Protein AF-A0A3D1ER27-F1 (afdb_monomer_lite)

Structure (mmCIF, N/CA/C/O backbone):
data_AF-A0A3D1ER27-F1
#
_entry.id   AF-A0A3D1ER27-F1
#
loop_
_atom_site.group_PDB
_atom_site.id
_atom_site.type_symbol
_atom_site.label_atom_id
_atom_site.label_alt_id
_atom_site.label_comp_id
_atom_site.label_asym_id
_atom_site.label_entity_id
_atom_site.label_seq_id
_atom_site.pdbx_PDB_ins_code
_atom_site.Cartn_x
_atom_site.Cartn_y
_atom_site.Cartn_z
_atom_site.occupancy
_atom_site.B_iso_or_equiv
_atom_site.auth_seq_id
_atom_site.auth_comp_id
_atom_site.auth_asym_id
_atom_site.auth_atom_id
_atom_site.pdbx_PDB_model_num
ATOM 1 N N . ARG A 1 1 ? 4.716 -2.655 7.711 1.00 65.38 1 ARG A N 1
ATOM 2 C CA . ARG A 1 1 ? 3.387 -2.195 7.225 1.00 65.38 1 ARG A CA 1
ATOM 3 C C . ARG A 1 1 ? 3.315 -2.506 5.734 1.00 65.38 1 ARG A C 1
ATOM 5 O O . ARG A 1 1 ? 4.302 -2.241 5.061 1.00 65.38 1 ARG A O 1
ATOM 12 N N . ILE A 1 2 ? 2.215 -3.082 5.246 1.00 78.81 2 ILE A N 1
ATOM 13 C CA . ILE A 1 2 ? 2.108 -3.617 3.871 1.00 78.81 2 ILE A CA 1
ATOM 14 C C . ILE A 1 2 ? 1.958 -2.493 2.825 1.00 78.81 2 ILE A C 1
ATOM 16 O O . ILE A 1 2 ? 2.596 -2.544 1.782 1.00 78.81 2 ILE A O 1
ATOM 20 N N . GLN A 1 3 ? 1.240 -1.411 3.149 1.00 84.62 3 GLN A N 1
ATOM 21 C CA . GLN A 1 3 ? 1.059 -0.237 2.274 1.00 84.62 3 GLN A CA 1
ATOM 22 C C . GLN A 1 3 ? 2.370 0.352 1.694 1.00 84.62 3 GLN A C 1
ATOM 24 O O . GLN A 1 3 ? 2.453 0.527 0.479 1.00 84.62 3 GLN A O 1
ATOM 29 N N . PRO A 1 4 ? 3.415 0.656 2.497 1.00 88.81 4 PRO A N 1
ATOM 30 C CA . PRO A 1 4 ? 4.694 1.124 1.958 1.00 88.81 4 PRO A CA 1
ATOM 31 C C . PRO A 1 4 ? 5.360 0.152 0.981 1.00 88.81 4 PRO A C 1
ATOM 33 O O . PRO A 1 4 ? 6.023 0.601 0.052 1.00 88.81 4 PRO A O 1
ATOM 36 N N . LEU A 1 5 ? 5.205 -1.159 1.190 1.00 88.62 5 LEU A N 1
ATOM 37 C CA . LEU A 1 5 ? 5.773 -2.175 0.303 1.00 88.62 5 LEU A CA 1
ATOM 38 C C . LEU A 1 5 ? 5.018 -2.211 -1.028 1.00 88.62 5 LEU A C 1
ATOM 40 O O . LEU A 1 5 ? 5.660 -2.179 -2.072 1.00 88.62 5 LEU A O 1
ATOM 44 N N . MET A 1 6 ? 3.683 -2.153 -0.994 1.00 89.31 6 MET A N 1
ATOM 45 C CA . MET A 1 6 ? 2.859 -2.052 -2.205 1.00 89.31 6 MET A CA 1
ATOM 46 C C . MET A 1 6 ? 3.231 -0.840 -3.056 1.00 89.31 6 MET A C 1
ATOM 48 O O . MET A 1 6 ? 3.491 -0.981 -4.245 1.00 89.31 6 MET A O 1
ATOM 52 N N . ARG A 1 7 ? 3.373 0.340 -2.440 1.00 90.31 7 ARG A N 1
ATOM 53 C CA . ARG A 1 7 ? 3.785 1.556 -3.162 1.00 90.31 7 ARG A CA 1
ATOM 54 C C . ARG A 1 7 ? 5.159 1.424 -3.816 1.00 90.31 7 ARG A C 1
ATOM 56 O O . ARG A 1 7 ? 5.363 1.943 -4.908 1.00 90.31 7 ARG A O 1
ATOM 63 N N . LYS A 1 8 ? 6.108 0.757 -3.149 1.00 90.56 8 LYS A N 1
ATOM 64 C CA . LYS A 1 8 ? 7.442 0.502 -3.714 1.00 90.56 8 LYS A CA 1
ATOM 65 C C . LYS A 1 8 ? 7.362 -0.423 -4.925 1.00 90.56 8 LYS A C 1
ATOM 67 O O . LYS A 1 8 ? 7.964 -0.115 -5.945 1.00 90.56 8 LYS A O 1
ATOM 72 N N . LEU A 1 9 ? 6.598 -1.509 -4.827 1.00 89.00 9 LEU A N 1
ATOM 73 C CA . LEU A 1 9 ? 6.400 -2.451 -5.928 1.00 89.00 9 LEU A CA 1
ATOM 74 C C . LEU A 1 9 ? 5.747 -1.782 -7.146 1.00 89.00 9 LEU A C 1
ATOM 76 O O . LEU A 1 9 ? 6.219 -1.949 -8.266 1.00 89.00 9 LEU A O 1
ATOM 80 N N . GLU A 1 10 ? 4.729 -0.950 -6.929 1.00 90.00 10 GLU A N 1
ATOM 81 C CA . GLU A 1 10 ? 4.091 -0.180 -8.003 1.00 90.00 10 GLU A CA 1
ATOM 82 C C . GLU A 1 10 ? 5.025 0.860 -8.629 1.00 90.00 10 GLU A C 1
ATOM 84 O O . GLU A 1 10 ? 4.953 1.117 -9.827 1.00 90.00 10 GLU A O 1
ATOM 89 N N . ALA A 1 11 ? 5.906 1.477 -7.837 1.00 92.38 11 ALA A N 1
ATOM 90 C CA . ALA A 1 11 ? 6.899 2.409 -8.363 1.00 92.38 11 ALA A CA 1
ATOM 91 C C . ALA A 1 11 ? 7.925 1.697 -9.259 1.00 92.38 11 ALA A C 1
ATOM 93 O O . ALA A 1 11 ? 8.292 2.228 -10.306 1.00 92.38 11 ALA A O 1
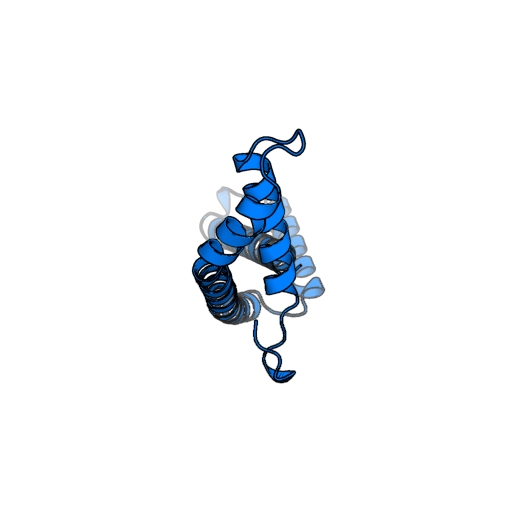ATOM 94 N N . ILE A 1 12 ? 8.351 0.494 -8.866 1.00 91.06 12 ILE A N 1
ATOM 95 C CA . ILE A 1 12 ? 9.261 -0.345 -9.653 1.00 91.06 12 ILE A CA 1
ATOM 96 C C . ILE A 1 12 ? 8.596 -0.772 -10.965 1.00 91.06 12 ILE A C 1
ATOM 98 O O . ILE A 1 12 ? 9.190 -0.595 -12.025 1.00 91.06 12 ILE A O 1
ATOM 102 N N . GLU A 1 13 ? 7.353 -1.256 -10.917 1.00 91.12 13 GLU A N 1
ATOM 103 C CA . GLU A 1 13 ? 6.598 -1.641 -12.118 1.00 91.12 13 GLU A CA 1
ATOM 104 C C . GLU A 1 13 ? 6.438 -0.464 -13.084 1.00 91.12 13 GLU A C 1
ATOM 106 O O . GLU A 1 13 ? 6.753 -0.593 -14.266 1.00 91.12 13 GLU A O 1
ATOM 111 N N . LYS A 1 14 ? 6.072 0.720 -12.576 1.00 93.31 14 LYS A N 1
ATOM 112 C CA . LYS A 1 14 ? 5.972 1.936 -13.395 1.00 93.31 14 LYS A CA 1
ATOM 113 C C . LYS A 1 14 ? 7.295 2.321 -14.040 1.00 93.31 14 LYS A C 1
ATOM 115 O O . LYS A 1 14 ? 7.288 2.783 -15.181 1.00 93.31 14 LYS A O 1
ATOM 120 N N . LYS A 1 15 ? 8.408 2.163 -13.317 1.00 93.81 15 LYS A N 1
ATOM 121 C CA . LYS A 1 15 ? 9.750 2.449 -13.830 1.00 93.81 15 LYS A CA 1
ATOM 122 C C . LYS A 1 15 ? 10.104 1.495 -14.970 1.00 93.81 15 LYS A C 1
ATOM 124 O O . LYS A 1 15 ? 10.440 1.962 -16.053 1.00 93.81 15 LYS A O 1
ATOM 129 N N . ILE A 1 16 ? 9.932 0.190 -14.759 1.00 92.62 16 ILE A N 1
ATOM 130 C CA . ILE A 1 16 ? 10.163 -0.849 -15.774 1.00 92.62 16 ILE A CA 1
ATOM 131 C C . ILE A 1 16 ? 9.299 -0.594 -17.012 1.00 92.62 16 ILE A C 1
ATOM 133 O O . ILE A 1 16 ? 9.820 -0.496 -18.119 1.00 92.62 16 ILE A O 1
ATOM 137 N N . ALA A 1 17 ? 7.995 -0.379 -16.826 1.00 92.75 17 ALA A N 1
ATOM 138 C CA . ALA A 1 17 ? 7.071 -0.103 -17.921 1.00 92.75 17 ALA A CA 1
ATOM 139 C C . ALA A 1 17 ? 7.390 1.213 -18.653 1.00 92.75 17 ALA A C 1
ATOM 141 O O . ALA A 1 17 ? 7.021 1.376 -19.816 1.00 92.75 17 ALA A O 1
ATOM 142 N N . GLY A 1 18 ? 8.009 2.182 -17.971 1.00 94.50 18 GLY A N 1
ATOM 143 C CA . GLY A 1 18 ? 8.511 3.418 -18.567 1.00 94.50 18 GLY A CA 1
ATOM 144 C C . GLY A 1 18 ? 9.696 3.152 -19.492 1.00 94.50 18 GLY A C 1
ATOM 145 O O . GLY A 1 18 ? 9.651 3.551 -20.653 1.00 94.50 18 GLY A O 1
ATOM 146 N N . ILE A 1 19 ? 10.691 2.409 -19.003 1.00 93.31 19 ILE A N 1
ATOM 147 C CA . ILE A 1 19 ? 11.883 2.036 -19.774 1.00 93.31 19 ILE A CA 1
ATOM 148 C C . ILE A 1 19 ? 11.497 1.189 -20.995 1.00 93.31 19 ILE A C 1
ATOM 150 O O . ILE A 1 19 ? 11.883 1.525 -22.111 1.00 93.31 19 ILE A O 1
ATOM 154 N N . GLU A 1 20 ? 10.655 0.162 -20.828 1.00 93.62 20 GLU A N 1
ATOM 155 C CA . GLU A 1 20 ? 10.159 -0.663 -21.945 1.00 93.62 20 GLU A CA 1
ATOM 156 C C . GLU A 1 20 ? 9.455 0.182 -23.019 1.00 93.62 20 GLU A C 1
ATOM 158 O O . GLU A 1 20 ? 9.636 -0.041 -24.216 1.00 93.62 20 GLU A O 1
ATOM 163 N N . ARG A 1 21 ? 8.668 1.187 -22.610 1.00 93.75 21 ARG A N 1
ATOM 164 C CA . ARG A 1 21 ? 7.992 2.102 -23.542 1.00 93.75 21 ARG A CA 1
ATOM 165 C C . ARG A 1 21 ? 8.964 3.000 -24.297 1.00 93.75 21 ARG A C 1
ATOM 167 O O . ARG A 1 21 ? 8.696 3.310 -25.455 1.00 93.75 21 ARG A O 1
ATOM 174 N N . GLU A 1 22 ? 10.037 3.454 -23.660 1.00 91.25 22 GLU A N 1
ATOM 175 C CA . GLU A 1 22 ? 11.064 4.266 -24.317 1.00 91.25 22 GLU A CA 1
ATOM 176 C C . GLU A 1 22 ? 11.886 3.436 -25.303 1.00 91.25 22 GLU A C 1
ATOM 178 O O . GLU A 1 22 ? 12.051 3.866 -26.443 1.00 91.25 22 GLU A O 1
ATOM 183 N N . LEU A 1 23 ? 12.282 2.218 -24.923 1.00 92.12 23 LEU A N 1
ATOM 184 C CA . LEU A 1 23 ? 12.965 1.275 -25.814 1.00 92.12 23 LEU A CA 1
ATOM 185 C C . LEU A 1 23 ? 12.095 0.910 -27.029 1.00 92.12 23 LEU A C 1
ATOM 187 O O . LEU A 1 23 ? 12.539 0.989 -28.169 1.00 92.12 23 LEU A O 1
ATOM 191 N N . ALA A 1 24 ? 10.806 0.632 -26.823 1.00 93.06 24 ALA A N 1
ATOM 192 C CA . ALA A 1 24 ? 9.888 0.350 -27.929 1.00 93.06 24 ALA A CA 1
ATOM 193 C C . ALA A 1 24 ? 9.657 1.560 -28.860 1.00 93.06 24 ALA A C 1
ATOM 195 O O . ALA A 1 24 ? 9.234 1.398 -30.007 1.00 93.06 24 ALA A O 1
ATOM 196 N N . ARG A 1 25 ? 9.866 2.792 -28.375 1.00 92.94 25 ARG A N 1
ATOM 197 C CA . ARG A 1 25 ? 9.795 4.007 -29.203 1.00 92.94 25 ARG A CA 1
ATOM 198 C C . ARG A 1 25 ? 11.088 4.238 -29.973 1.00 92.94 25 ARG A C 1
ATOM 200 O O . ARG A 1 25 ? 11.000 4.649 -31.129 1.00 92.94 25 ARG A O 1
ATOM 207 N N . SER A 1 26 ? 12.243 3.961 -29.370 1.00 91.81 26 SER A N 1
ATOM 208 C CA . SER A 1 26 ? 13.533 4.100 -30.046 1.00 91.81 26 SER A CA 1
ATOM 209 C C . SER A 1 26 ? 13.693 3.101 -31.187 1.00 91.81 26 SER A C 1
ATOM 211 O O . SER A 1 26 ? 14.177 3.476 -32.248 1.00 91.81 26 SER A O 1
ATOM 213 N N . GLU A 1 27 ? 13.158 1.887 -31.048 1.00 90.81 27 GLU A N 1
ATOM 214 C CA . GLU A 1 27 ? 13.096 0.911 -32.145 1.00 90.81 27 GLU A CA 1
ATOM 215 C C . GLU A 1 27 ? 12.274 1.405 -33.349 1.00 90.81 27 GLU A C 1
ATOM 217 O O . GLU A 1 27 ? 12.589 1.087 -34.495 1.00 90.81 27 GLU A O 1
ATOM 222 N N . LYS A 1 28 ? 11.220 2.199 -33.112 1.00 91.62 28 LYS A N 1
ATOM 223 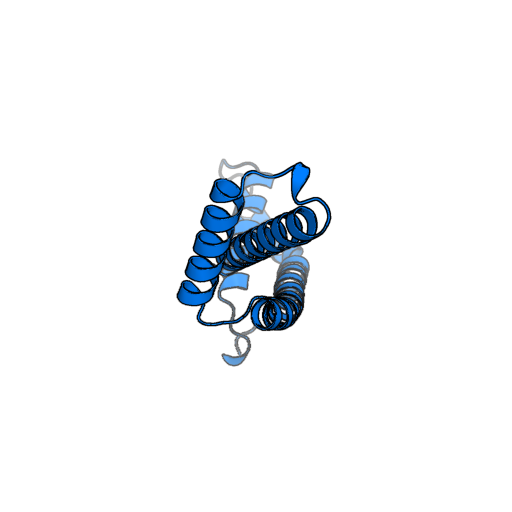C CA . LYS A 1 28 ? 10.345 2.735 -34.173 1.00 91.62 28 LYS A CA 1
ATOM 224 C C . LYS A 1 28 ? 10.882 4.007 -34.827 1.00 91.62 28 LYS A C 1
ATOM 226 O O . LYS A 1 28 ? 10.518 4.294 -35.965 1.00 91.62 28 LYS A O 1
ATOM 231 N N . HIS A 1 29 ? 11.691 4.779 -34.106 1.00 91.50 29 HIS A N 1
ATOM 232 C CA . HIS A 1 29 ? 12.233 6.064 -34.551 1.00 91.50 29 HIS A CA 1
ATOM 233 C C . HIS A 1 29 ? 13.722 6.178 -34.200 1.00 91.50 29 HIS A C 1
ATOM 235 O O . HIS A 1 29 ? 14.084 7.034 -33.393 1.00 91.50 29 HIS A O 1
ATOM 241 N N . PRO A 1 30 ? 14.590 5.319 -34.761 1.00 86.56 30 PRO A N 1
ATOM 242 C CA . PRO A 1 30 ? 15.998 5.232 -34.364 1.00 86.56 30 PRO A CA 1
ATOM 243 C C . PRO A 1 30 ? 16.783 6.527 -34.615 1.00 86.56 30 PRO A C 1
ATOM 245 O O . PRO A 1 30 ? 17.773 6.789 -33.948 1.00 86.56 30 PRO A O 1
ATOM 248 N N . ASP A 1 31 ? 16.312 7.371 -35.530 1.00 90.50 31 ASP A N 1
ATOM 249 C CA . ASP A 1 31 ? 16.850 8.694 -35.855 1.00 90.50 31 ASP A CA 1
ATOM 250 C C . ASP A 1 31 ? 16.677 9.738 -34.736 1.00 90.50 31 ASP A C 1
ATOM 252 O O . ASP A 1 31 ? 17.347 10.769 -34.744 1.00 90.50 31 ASP A O 1
ATOM 256 N N . ARG A 1 32 ? 15.775 9.496 -33.776 1.00 88.94 32 ARG A N 1
ATOM 257 C CA . ARG A 1 32 ? 15.437 10.446 -32.700 1.00 88.94 32 ARG A CA 1
ATOM 258 C C . ARG A 1 32 ? 16.116 10.162 -31.364 1.00 88.94 32 ARG A C 1
ATOM 260 O O . ARG A 1 32 ? 15.874 10.902 -30.412 1.00 88.94 32 ARG A O 1
ATOM 267 N N . TYR A 1 33 ? 16.900 9.094 -31.274 1.00 90.31 33 TYR A N 1
ATOM 268 C CA . TYR A 1 33 ? 17.484 8.623 -30.023 1.00 90.31 33 TYR A CA 1
ATOM 269 C C . TYR A 1 33 ? 18.982 8.400 -30.192 1.00 90.31 33 TYR A C 1
ATOM 271 O O . TYR A 1 33 ? 19.421 7.867 -31.209 1.00 90.31 33 TYR A O 1
ATOM 279 N N . ASP A 1 34 ? 19.754 8.791 -29.182 1.00 92.19 34 ASP A N 1
ATOM 280 C CA . ASP A 1 34 ? 21.177 8.479 -29.126 1.00 92.19 34 ASP A CA 1
ATOM 281 C C . ASP A 1 34 ? 21.360 6.976 -28.822 1.00 92.19 34 ASP A C 1
ATOM 283 O O . ASP A 1 34 ? 20.737 6.467 -27.882 1.00 92.19 34 ASP A O 1
ATOM 287 N N . PRO A 1 35 ? 22.170 6.233 -29.599 1.00 90.62 35 PRO A N 1
ATOM 288 C CA . PRO A 1 35 ? 22.492 4.843 -29.294 1.00 90.62 35 PRO A CA 1
ATOM 289 C C . PRO A 1 35 ? 23.041 4.627 -27.876 1.00 90.62 35 PRO A C 1
ATOM 291 O O . PRO A 1 35 ? 22.691 3.628 -27.252 1.00 90.62 35 PRO A O 1
ATOM 294 N N . GLU A 1 36 ? 23.845 5.552 -27.344 1.00 91.88 36 GLU A N 1
ATOM 295 C CA . GLU A 1 36 ? 24.407 5.447 -25.991 1.00 91.88 36 GLU A CA 1
ATOM 296 C C . GLU A 1 36 ? 23.299 5.539 -24.926 1.00 91.88 36 GLU A C 1
ATOM 298 O O . GLU A 1 36 ? 23.229 4.713 -24.014 1.00 91.88 36 GLU A O 1
ATOM 303 N N . ASP A 1 37 ? 22.339 6.450 -25.111 1.00 90.50 37 ASP A N 1
ATOM 304 C CA . ASP A 1 37 ? 21.163 6.600 -24.244 1.00 90.50 37 ASP A CA 1
ATOM 305 C C . ASP A 1 37 ? 20.250 5.363 -24.236 1.00 90.50 37 ASP A C 1
ATOM 307 O O . ASP A 1 37 ? 19.557 5.099 -23.242 1.00 90.50 37 ASP A O 1
ATOM 311 N N . ILE A 1 38 ? 20.190 4.632 -25.354 1.00 92.31 38 ILE A N 1
ATOM 312 C CA . ILE A 1 38 ? 19.429 3.383 -25.473 1.00 92.31 38 ILE A CA 1
ATOM 313 C C . ILE A 1 38 ? 20.131 2.268 -24.698 1.00 92.31 38 ILE A C 1
ATOM 315 O O . ILE A 1 38 ? 19.465 1.528 -23.971 1.00 92.31 38 ILE A O 1
ATOM 319 N N . GLU A 1 39 ? 21.452 2.145 -24.831 1.00 92.88 39 GLU A N 1
ATOM 320 C CA . GLU A 1 39 ? 22.216 1.109 -24.133 1.00 92.88 39 GLU A CA 1
ATOM 321 C C . GLU A 1 39 ? 22.179 1.307 -22.614 1.00 92.88 39 GLU A C 1
ATOM 323 O O . GLU A 1 39 ? 21.853 0.361 -21.898 1.00 92.88 39 GLU A O 1
ATOM 328 N N . VAL A 1 40 ? 22.333 2.541 -22.119 1.00 94.62 40 VAL A N 1
ATOM 329 C CA . VAL A 1 40 ? 22.184 2.854 -20.682 1.00 94.62 40 VAL A CA 1
ATOM 330 C C . VAL A 1 40 ? 20.821 2.400 -20.142 1.00 94.62 40 VAL A C 1
ATOM 332 O O . VAL A 1 40 ? 20.721 1.826 -19.056 1.00 94.62 40 VAL A O 1
ATOM 335 N N . ARG A 1 41 ? 19.743 2.603 -20.908 1.00 92.38 41 ARG A N 1
ATOM 336 C CA . ARG A 1 41 ? 18.389 2.165 -20.523 1.00 92.38 41 ARG A CA 1
ATOM 337 C C . ARG A 1 41 ? 18.229 0.650 -20.529 1.00 92.38 41 ARG A C 1
ATOM 339 O O . ARG A 1 41 ? 17.522 0.111 -19.676 1.00 92.38 41 ARG A O 1
ATOM 346 N N . LYS A 1 42 ? 18.848 -0.043 -21.487 1.00 93.19 42 LYS A N 1
ATOM 347 C CA . LYS A 1 42 ? 18.851 -1.512 -21.520 1.00 93.19 42 LYS A CA 1
ATOM 348 C C . LYS A 1 42 ? 19.601 -2.082 -20.322 1.00 93.19 42 LYS A C 1
ATOM 350 O O . LYS A 1 42 ? 19.091 -3.010 -19.700 1.00 93.19 42 LYS A O 1
ATOM 355 N N . GLU A 1 43 ? 20.752 -1.511 -19.973 1.00 94.25 43 GLU A N 1
ATOM 356 C CA . GLU A 1 43 ? 21.511 -1.892 -18.777 1.00 94.25 43 GLU A CA 1
ATOM 357 C C . GLU A 1 43 ? 20.703 -1.646 -17.499 1.00 94.25 43 GLU A C 1
ATOM 359 O O . GLU A 1 43 ? 20.626 -2.520 -16.636 1.00 94.25 43 GLU A O 1
ATOM 364 N N . GLU A 1 44 ? 20.021 -0.502 -17.398 1.00 93.88 44 GLU A N 1
ATOM 365 C CA . GLU A 1 44 ? 19.144 -0.207 -16.264 1.00 93.88 44 GLU A CA 1
ATOM 366 C C . GLU A 1 44 ? 17.994 -1.221 -16.145 1.00 93.88 44 GLU A C 1
ATOM 368 O O . GLU A 1 44 ? 17.712 -1.717 -15.050 1.00 93.88 44 GLU A O 1
ATOM 373 N N . LEU A 1 45 ? 17.337 -1.562 -17.260 1.00 92.56 45 LEU A N 1
ATOM 374 C CA . LEU A 1 45 ? 16.286 -2.580 -17.279 1.00 92.56 45 LEU A CA 1
ATOM 375 C C . LEU A 1 45 ? 16.831 -3.955 -16.879 1.00 92.56 45 LEU A C 1
ATOM 377 O O . LEU A 1 45 ? 16.205 -4.638 -16.069 1.00 92.56 45 LEU A O 1
ATOM 381 N N . ALA A 1 46 ? 17.988 -4.347 -17.414 1.00 92.50 46 ALA A N 1
ATOM 382 C CA . ALA A 1 46 ? 18.636 -5.613 -17.094 1.00 92.50 46 ALA A CA 1
ATOM 383 C C . ALA A 1 46 ? 18.973 -5.706 -15.600 1.00 92.50 46 ALA A C 1
ATOM 385 O O . ALA A 1 46 ? 18.616 -6.693 -14.960 1.00 92.50 46 ALA A O 1
ATOM 386 N N . GLY A 1 47 ? 19.549 -4.650 -15.017 1.00 92.56 47 GLY A N 1
ATOM 387 C CA . GLY A 1 47 ? 19.855 -4.598 -13.587 1.00 92.56 47 GLY A CA 1
ATOM 388 C C . GLY A 1 47 ? 18.606 -4.657 -12.700 1.00 92.56 47 GLY A C 1
ATOM 389 O O . GLY A 1 47 ? 18.613 -5.306 -11.654 1.00 92.56 47 GLY A O 1
ATOM 390 N N . LEU A 1 48 ? 17.498 -4.029 -13.115 1.00 89.88 48 LEU A N 1
ATOM 391 C CA . LEU A 1 48 ? 16.220 -4.133 -12.400 1.00 89.88 48 LEU A CA 1
ATOM 392 C C . LEU A 1 48 ? 15.636 -5.549 -12.464 1.00 89.88 48 LEU A C 1
ATOM 394 O O . LEU A 1 48 ? 15.142 -6.048 -11.454 1.00 89.88 48 LEU A O 1
ATOM 398 N N . VAL A 1 49 ? 15.691 -6.194 -13.629 1.00 90.12 49 VAL A N 1
ATOM 399 C CA . VAL A 1 49 ? 15.222 -7.574 -13.819 1.00 90.12 49 VAL A CA 1
ATOM 400 C C . VAL A 1 49 ? 16.066 -8.554 -13.005 1.00 90.12 49 VAL A C 1
ATOM 402 O O . VAL A 1 49 ? 15.510 -9.424 -12.339 1.00 90.12 49 VAL A O 1
ATOM 405 N N . GLU A 1 50 ? 17.387 -8.379 -12.989 1.00 91.50 50 GLU A N 1
ATOM 406 C CA . GLU A 1 50 ? 18.305 -9.193 -12.188 1.00 91.50 50 GLU A CA 1
ATOM 407 C C . GLU A 1 50 ? 18.022 -9.055 -10.688 1.00 91.50 50 GLU A C 1
ATOM 409 O O . GLU A 1 50 ? 17.881 -10.058 -9.990 1.00 91.50 50 GLU A O 1
ATOM 414 N N . LEU A 1 51 ? 17.846 -7.823 -10.196 1.00 89.06 51 LEU A N 1
ATOM 415 C CA . LEU A 1 51 ? 17.533 -7.563 -8.789 1.00 89.06 51 LEU A CA 1
ATOM 416 C C . LEU A 1 51 ? 16.207 -8.204 -8.350 1.00 89.06 51 LEU A C 1
ATOM 418 O O . LEU A 1 51 ? 16.072 -8.637 -7.205 1.00 89.06 51 LEU A O 1
ATOM 422 N N . LEU A 1 52 ? 15.212 -8.219 -9.238 1.00 87.25 52 LEU A N 1
ATOM 423 C CA . LEU A 1 52 ? 13.888 -8.777 -8.959 1.00 87.25 52 LEU A CA 1
ATOM 424 C C . LEU A 1 52 ? 13.827 -10.294 -9.158 1.00 87.25 52 LEU A C 1
ATOM 426 O O . LEU A 1 52 ? 12.932 -10.931 -8.603 1.00 87.25 52 LEU A O 1
ATOM 430 N N . GLY A 1 53 ? 14.755 -10.859 -9.934 1.00 88.62 53 GLY A N 1
ATOM 431 C CA . GLY A 1 53 ? 14.791 -12.277 -10.287 1.00 88.62 53 GLY A CA 1
ATOM 432 C C . GLY A 1 53 ? 13.634 -12.728 -11.184 1.00 88.62 53 GLY A C 1
ATOM 433 O O . GLY A 1 53 ? 13.382 -13.925 -11.288 1.00 88.62 53 GLY A O 1
ATOM 434 N N . GLU A 1 54 ? 12.911 -11.794 -11.807 1.00 86.75 54 GLU A N 1
ATOM 435 C CA . GLU A 1 54 ? 11.703 -12.064 -12.593 1.00 86.75 54 GLU A CA 1
ATOM 436 C C . GLU A 1 54 ? 11.645 -11.199 -13.842 1.00 86.75 54 GLU A C 1
ATOM 438 O O . GLU A 1 54 ? 12.064 -10.038 -13.838 1.00 86.75 54 GLU A O 1
ATOM 443 N N . LYS A 1 55 ? 11.054 -11.740 -14.910 1.00 89.62 55 LYS A N 1
ATOM 444 C CA . LYS A 1 55 ? 10.827 -10.963 -16.130 1.00 89.62 55 LYS A CA 1
ATOM 445 C C . LYS A 1 55 ? 9.745 -9.900 -15.892 1.00 89.62 55 LYS A C 1
ATOM 447 O O . LYS A 1 55 ? 8.811 -10.140 -15.124 1.00 89.62 55 LYS A O 1
ATOM 452 N N . PRO A 1 56 ? 9.773 -8.765 -16.616 1.00 88.69 56 PRO A N 1
ATOM 453 C CA . PRO A 1 56 ? 8.772 -7.705 -16.472 1.00 88.69 56 PRO A CA 1
ATOM 454 C C . PRO A 1 56 ? 7.319 -8.184 -16.574 1.00 88.69 56 PRO A C 1
ATOM 456 O O . PRO A 1 56 ? 6.460 -7.714 -15.833 1.00 88.69 56 PRO A O 1
ATOM 459 N N . GLN A 1 57 ? 7.039 -9.140 -17.466 1.00 89.25 57 GLN A N 1
ATOM 460 C CA . GLN A 1 57 ? 5.691 -9.684 -17.624 1.00 89.25 57 GLN A CA 1
ATOM 461 C C . GLN A 1 57 ? 5.246 -10.511 -16.412 1.00 89.25 57 GLN A C 1
ATOM 463 O O . GLN A 1 57 ? 4.140 -10.320 -15.922 1.00 89.25 57 GLN A O 1
ATOM 468 N N . GLU A 1 58 ? 6.122 -1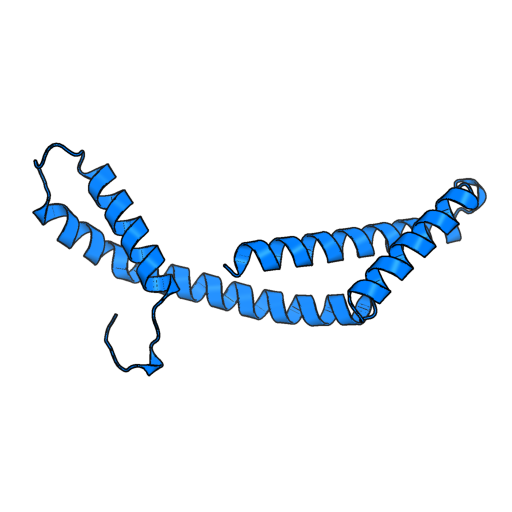1.368 -15.890 1.00 90.81 58 GLU A N 1
ATOM 469 C CA . GLU A 1 58 ? 5.847 -12.193 -14.706 1.00 90.81 58 GLU A CA 1
ATOM 470 C C . GLU A 1 58 ? 5.612 -11.309 -13.473 1.00 90.81 58 GLU A C 1
ATOM 472 O O . GLU A 1 58 ? 4.671 -11.530 -12.706 1.00 90.81 58 GLU A O 1
ATOM 477 N N . LEU A 1 59 ? 6.409 -10.241 -13.338 1.00 88.88 59 LEU A N 1
ATOM 478 C CA . LEU A 1 59 ? 6.218 -9.229 -12.307 1.00 88.88 59 LEU A CA 1
ATOM 479 C C . LEU A 1 59 ? 4.839 -8.568 -12.424 1.00 88.88 59 LEU A C 1
ATOM 481 O O . LEU A 1 59 ? 4.149 -8.434 -11.415 1.00 88.88 59 LEU A O 1
ATOM 485 N N . ARG A 1 60 ? 4.425 -8.158 -13.631 1.00 90.25 60 ARG A N 1
ATOM 486 C CA . ARG A 1 60 ? 3.109 -7.537 -13.863 1.00 90.25 60 ARG A CA 1
ATOM 487 C C . ARG A 1 60 ? 1.966 -8.464 -13.461 1.00 90.25 60 ARG A C 1
ATOM 489 O O . ARG A 1 60 ? 1.093 -8.044 -12.700 1.00 90.25 60 ARG A O 1
ATOM 496 N N . ASP A 1 61 ? 2.003 -9.712 -13.916 1.00 92.06 61 ASP A N 1
ATOM 497 C CA . ASP A 1 61 ? 0.962 -10.702 -13.632 1.00 92.06 61 ASP A CA 1
ATOM 498 C C . ASP A 1 61 ? 0.866 -10.966 -12.119 1.00 92.06 61 ASP A C 1
ATOM 500 O O . ASP A 1 61 ? -0.218 -10.955 -11.528 1.00 92.06 61 ASP A O 1
ATOM 504 N N . ARG A 1 62 ? 2.014 -11.100 -11.444 1.00 91.12 62 ARG A N 1
ATOM 505 C CA . ARG A 1 62 ? 2.068 -11.279 -9.990 1.00 91.12 62 ARG A CA 1
ATOM 506 C C . ARG A 1 62 ? 1.570 -10.050 -9.231 1.00 91.12 62 ARG A C 1
ATOM 508 O O . ARG A 1 62 ? 0.827 -10.190 -8.259 1.00 91.12 62 ARG A O 1
ATOM 515 N N . LEU A 1 63 ? 1.943 -8.844 -9.659 1.00 91.56 63 LEU A N 1
ATOM 516 C CA . LEU A 1 63 ? 1.480 -7.605 -9.033 1.00 91.56 63 LEU A CA 1
ATOM 517 C C . LEU A 1 63 ? -0.023 -7.399 -9.189 1.00 91.56 63 LEU A C 1
ATOM 519 O O . LEU A 1 63 ? -0.639 -6.853 -8.276 1.00 91.56 63 LEU A O 1
ATOM 523 N N . GLN A 1 64 ? -0.623 -7.862 -10.286 1.00 92.81 64 GLN A N 1
ATOM 524 C CA . GLN A 1 64 ? -2.074 -7.840 -10.447 1.00 92.81 64 GLN A CA 1
ATOM 525 C C . GLN A 1 64 ? -2.762 -8.681 -9.366 1.00 92.81 64 GLN A C 1
ATOM 527 O O . GLN A 1 64 ? -3.671 -8.188 -8.701 1.00 92.81 64 GLN A O 1
ATOM 532 N N . VAL A 1 65 ? -2.282 -9.906 -9.131 1.00 94.44 65 VAL A N 1
ATOM 533 C CA . VAL A 1 65 ? -2.811 -10.780 -8.069 1.00 94.44 65 VAL A CA 1
ATOM 534 C C . VAL A 1 65 ? -2.626 -10.143 -6.692 1.00 94.44 65 VAL A C 1
ATOM 536 O O . VAL A 1 65 ? -3.570 -10.075 -5.904 1.00 94.44 65 VAL A O 1
ATOM 539 N N . ILE A 1 66 ? -1.423 -9.636 -6.403 1.00 93.06 66 ILE A N 1
ATOM 540 C CA . ILE A 1 66 ? -1.129 -8.992 -5.117 1.00 93.06 66 ILE A CA 1
ATOM 541 C C . ILE A 1 66 ? -2.030 -7.768 -4.910 1.00 93.06 66 ILE A C 1
ATOM 543 O O . ILE A 1 66 ? -2.521 -7.570 -3.800 1.00 93.06 66 ILE A O 1
ATOM 547 N N . ARG A 1 67 ? -2.277 -6.963 -5.952 1.00 92.88 67 ARG A N 1
ATOM 548 C CA . ARG A 1 67 ? -3.159 -5.791 -5.876 1.00 92.88 67 ARG A CA 1
ATOM 549 C C . ARG A 1 67 ? -4.580 -6.192 -5.499 1.00 92.88 67 ARG A C 1
ATOM 551 O O . ARG A 1 67 ? -5.117 -5.615 -4.562 1.00 92.88 67 ARG A O 1
ATOM 558 N N . THR A 1 68 ? -5.150 -7.202 -6.155 1.00 94.69 68 THR A N 1
ATOM 559 C CA . THR A 1 68 ? -6.499 -7.691 -5.829 1.00 94.69 68 THR A CA 1
ATOM 560 C C . THR A 1 68 ? -6.605 -8.103 -4.362 1.00 94.69 68 THR A C 1
ATOM 562 O O . THR A 1 68 ? -7.470 -7.607 -3.644 1.00 94.69 68 THR A O 1
ATOM 565 N N . VAL A 1 69 ? -5.675 -8.934 -3.882 1.00 94.31 69 VAL A N 1
ATOM 566 C CA . VAL A 1 69 ? -5.668 -9.391 -2.481 1.00 94.31 69 VAL A CA 1
ATOM 567 C C . VAL A 1 69 ? -5.459 -8.225 -1.510 1.00 94.31 69 VAL A C 1
ATOM 569 O O . VAL A 1 69 ? -6.056 -8.180 -0.434 1.00 94.31 69 VAL A O 1
ATOM 572 N N . PHE A 1 70 ? -4.604 -7.268 -1.870 1.00 93.19 70 PHE A N 1
ATOM 573 C CA . PHE A 1 70 ? -4.339 -6.091 -1.053 1.00 93.19 70 PHE A CA 1
ATOM 574 C C . PHE A 1 70 ? -5.566 -5.179 -0.933 1.00 93.19 70 PHE A C 1
ATOM 576 O O . PHE A 1 70 ? -5.860 -4.703 0.164 1.00 93.19 70 PHE A O 1
ATOM 583 N N . ASP A 1 71 ? -6.297 -4.969 -2.025 1.00 93.31 71 ASP A N 1
ATOM 584 C CA . ASP A 1 71 ? -7.510 -4.153 -2.035 1.00 93.31 71 ASP A CA 1
ATOM 585 C C . ASP A 1 71 ? -8.623 -4.804 -1.204 1.00 93.31 71 ASP A C 1
ATOM 587 O O . ASP A 1 71 ? -9.257 -4.127 -0.392 1.00 93.31 71 ASP A O 1
ATOM 591 N N . GLU A 1 72 ? -8.806 -6.123 -1.320 1.00 94.56 72 GLU A N 1
ATOM 592 C CA . GLU A 1 72 ? -9.730 -6.890 -0.473 1.00 94.56 72 GLU A CA 1
ATOM 593 C C . GLU A 1 72 ? -9.359 -6.789 1.014 1.00 94.56 72 GLU A C 1
ATOM 595 O O . GLU A 1 72 ? -10.219 -6.558 1.868 1.00 94.56 72 GLU A O 1
ATOM 600 N N . TYR A 1 73 ? -8.067 -6.903 1.333 1.00 92.38 73 TYR A N 1
ATOM 601 C CA . TYR A 1 73 ? -7.557 -6.744 2.694 1.00 92.38 73 TYR A CA 1
ATOM 602 C C . TYR A 1 73 ? -7.820 -5.338 3.253 1.00 92.38 73 TYR A C 1
ATOM 604 O O . TYR A 1 73 ? -8.305 -5.191 4.379 1.00 92.38 73 TYR A O 1
ATOM 612 N N . GLU A 1 74 ? -7.524 -4.289 2.483 1.00 91.88 74 GLU A N 1
ATOM 613 C CA . GLU A 1 74 ? -7.760 -2.908 2.905 1.00 91.88 74 GLU A CA 1
ATOM 614 C C . GLU A 1 74 ? -9.255 -2.614 3.050 1.00 91.88 74 GLU A C 1
ATOM 616 O O . GLU A 1 74 ? -9.646 -1.914 3.988 1.00 91.88 74 GLU A O 1
ATOM 621 N N . GLN A 1 75 ? -10.096 -3.172 2.178 1.00 94.12 75 GLN A N 1
ATOM 622 C CA . GLN A 1 75 ? -11.544 -3.047 2.281 1.00 94.12 75 GLN A CA 1
ATOM 623 C C . GLN A 1 75 ? -12.069 -3.725 3.552 1.00 94.12 75 GLN A C 1
ATOM 625 O O . GLN A 1 75 ? -12.741 -3.075 4.352 1.00 94.12 75 G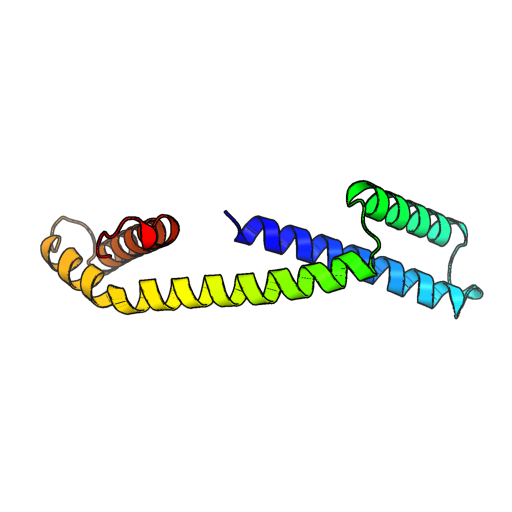LN A O 1
ATOM 630 N N . GLY A 1 76 ? -11.666 -4.970 3.820 1.00 94.06 76 GLY A N 1
ATOM 631 C CA . GLY A 1 76 ? -12.052 -5.680 5.042 1.00 94.06 76 GLY A CA 1
ATOM 632 C C . GLY A 1 76 ? -11.640 -4.938 6.318 1.00 94.06 76 GLY A C 1
ATOM 633 O O . GLY A 1 76 ? -12.397 -4.885 7.290 1.00 94.06 76 GLY A O 1
ATOM 634 N N . LYS A 1 77 ? -10.475 -4.280 6.316 1.00 92.50 77 LYS A N 1
ATOM 635 C CA . LYS A 1 77 ? -10.054 -3.418 7.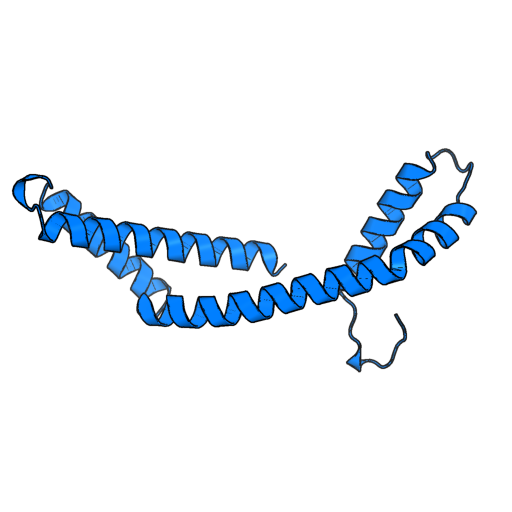431 1.00 92.50 77 LYS A CA 1
ATOM 636 C C . LYS A 1 77 ? -10.918 -2.177 7.590 1.00 92.50 77 LYS A C 1
ATOM 638 O O . LYS A 1 77 ? -11.236 -1.812 8.721 1.00 92.50 77 LYS A O 1
ATOM 643 N N . ARG A 1 78 ? -11.283 -1.515 6.488 1.00 93.19 78 ARG A N 1
ATOM 644 C CA . ARG A 1 78 ? -12.189 -0.357 6.527 1.00 93.19 78 ARG A CA 1
ATOM 645 C C . ARG A 1 78 ? -13.548 -0.754 7.079 1.00 93.19 78 ARG A C 1
ATOM 647 O O . ARG A 1 78 ? -14.066 -0.035 7.927 1.00 93.19 78 ARG A O 1
ATOM 654 N N . ASP A 1 79 ? -14.072 -1.902 6.666 1.00 95.25 79 ASP A N 1
ATOM 655 C CA . ASP A 1 79 ? -15.369 -2.398 7.122 1.00 95.25 79 ASP A CA 1
ATOM 656 C C . ASP A 1 79 ? -15.336 -2.772 8.609 1.00 95.25 79 ASP A C 1
ATOM 658 O O . ASP A 1 79 ? -16.215 -2.358 9.372 1.00 95.25 79 ASP A O 1
ATOM 662 N N . LEU A 1 80 ? -14.277 -3.456 9.063 1.00 94.56 80 LEU A N 1
ATOM 663 C CA . LEU A 1 80 ? -14.094 -3.792 10.478 1.00 94.56 80 LEU A CA 1
ATOM 664 C C . LEU A 1 80 ? -13.973 -2.535 11.352 1.00 94.56 80 LEU A C 1
ATOM 666 O O . LEU A 1 80 ? -14.637 -2.433 12.387 1.00 94.56 80 LEU A O 1
ATOM 670 N N . SER A 1 81 ? -13.174 -1.551 10.937 1.00 93.94 81 SER A N 1
ATOM 671 C CA . SER A 1 81 ? -13.068 -0.272 11.647 1.00 93.94 81 SER A CA 1
ATOM 672 C C . SER A 1 81 ? -14.388 0.507 11.618 1.00 93.94 81 SER A C 1
ATOM 674 O O . SER A 1 81 ? -14.847 0.992 12.653 1.00 93.94 81 SER A O 1
ATOM 676 N N . GLY A 1 82 ? -15.032 0.595 10.452 1.00 92.44 82 GLY A N 1
ATOM 677 C CA . GLY A 1 82 ? -16.290 1.310 10.233 1.00 92.44 82 GLY A CA 1
ATOM 678 C C . GLY A 1 82 ? -17.429 0.783 11.105 1.00 92.44 82 GLY A C 1
ATOM 679 O O . GLY A 1 82 ? -18.146 1.568 11.732 1.00 92.44 82 GLY A O 1
ATOM 680 N N . GLY A 1 83 ? -17.532 -0.542 11.240 1.00 93.94 83 GLY A N 1
ATOM 681 C CA . GLY A 1 83 ? -18.502 -1.198 12.121 1.00 93.94 83 GLY A CA 1
ATOM 682 C C . GLY A 1 83 ? -18.326 -0.857 13.607 1.00 93.94 83 GLY A C 1
ATOM 683 O O . GLY A 1 83 ? -19.289 -0.920 14.373 1.00 93.94 83 GLY A O 1
ATOM 684 N N . ASN A 1 84 ? -17.128 -0.427 14.016 1.00 94.56 84 ASN A N 1
ATOM 685 C CA . ASN A 1 84 ? -16.769 -0.181 15.414 1.00 94.56 84 ASN A CA 1
ATOM 686 C C . ASN A 1 84 ? -16.633 1.306 15.785 1.00 94.56 84 ASN A C 1
ATOM 688 O O . ASN A 1 84 ? -16.348 1.631 16.938 1.00 94.56 84 ASN A O 1
ATOM 692 N N . LEU A 1 85 ? -16.934 2.244 14.880 1.00 93.62 85 LEU A N 1
ATOM 693 C CA . LEU A 1 85 ? -16.879 3.683 15.190 1.00 93.62 85 LEU A CA 1
ATOM 694 C C . LEU A 1 85 ? -17.823 4.086 16.339 1.00 93.62 85 LEU A C 1
ATOM 696 O O . LEU A 1 85 ? -17.496 4.943 17.161 1.00 93.62 85 LEU A O 1
ATOM 700 N N . ARG A 1 86 ? -18.989 3.433 16.458 1.00 95.69 86 ARG A N 1
ATOM 701 C CA . ARG A 1 86 ? -19.928 3.672 17.573 1.00 95.69 86 ARG A CA 1
ATOM 702 C C . ARG A 1 86 ? -19.343 3.274 18.929 1.00 95.69 86 ARG A C 1
ATOM 704 O O . ARG A 1 86 ? -19.644 3.930 19.927 1.00 95.69 86 ARG A O 1
ATOM 711 N N . LEU A 1 87 ? -18.513 2.228 18.968 1.00 95.19 87 LEU A N 1
ATOM 712 C CA . LEU A 1 87 ? -17.811 1.801 20.178 1.00 95.19 87 LEU A CA 1
ATOM 713 C C . LEU A 1 87 ? -16.814 2.872 20.626 1.00 95.19 87 LEU A C 1
ATOM 715 O O . LEU A 1 87 ? -16.779 3.221 21.803 1.00 95.19 87 LEU A O 1
ATOM 719 N N . VAL A 1 88 ? -16.066 3.460 19.689 1.00 96.56 88 VAL A N 1
ATOM 720 C CA . VAL A 1 88 ? -15.136 4.552 20.007 1.00 96.56 88 VAL A CA 1
ATOM 721 C C . VAL A 1 88 ? -15.876 5.724 20.643 1.00 96.56 88 VAL A C 1
ATOM 723 O O . VAL A 1 88 ? -15.490 6.193 21.712 1.00 96.56 88 VAL A O 1
ATOM 726 N N . VAL A 1 89 ? -16.990 6.155 20.044 1.00 96.31 89 VAL A N 1
ATOM 727 C CA . VAL A 1 89 ? -17.802 7.255 20.584 1.00 96.31 89 VAL A CA 1
ATOM 728 C C . VAL A 1 89 ? -18.375 6.912 21.965 1.00 96.31 89 VAL A C 1
ATOM 730 O O . VAL A 1 89 ? -18.400 7.772 22.849 1.00 96.31 89 VAL A O 1
ATOM 733 N N . SER A 1 90 ? -18.835 5.675 22.187 1.00 96.94 90 SER A N 1
ATOM 734 C CA . SER A 1 90 ? -19.403 5.264 23.480 1.00 96.94 90 SER A CA 1
ATOM 735 C C . SER A 1 90 ? -18.354 5.235 24.599 1.00 96.94 90 SER A C 1
ATOM 737 O O . SER A 1 90 ? -18.653 5.642 25.724 1.00 96.94 90 SER A O 1
ATOM 739 N N . ILE A 1 91 ? -17.116 4.842 24.286 1.00 95.25 91 ILE A N 1
ATOM 740 C CA . ILE A 1 91 ? -15.979 4.897 25.209 1.00 95.25 91 ILE A CA 1
ATOM 741 C C . ILE A 1 91 ? -15.556 6.352 25.444 1.00 95.25 91 ILE A C 1
ATOM 743 O O . ILE A 1 91 ? -15.445 6.765 26.597 1.00 95.25 91 ILE A O 1
ATOM 747 N N . ALA A 1 92 ? -15.402 7.156 24.386 1.00 96.12 92 ALA A N 1
ATOM 748 C CA . ALA A 1 92 ? -14.968 8.554 24.464 1.00 96.12 92 ALA A CA 1
ATOM 749 C C . ALA A 1 92 ? -15.873 9.412 25.364 1.00 96.12 92 ALA A C 1
ATOM 751 O O . ALA A 1 92 ? -15.384 10.269 26.102 1.00 96.12 92 ALA A O 1
ATOM 752 N N . LYS A 1 93 ? -17.190 9.149 25.380 1.00 96.38 93 LYS A N 1
ATOM 753 C CA . LYS A 1 93 ? -18.146 9.831 26.275 1.00 96.38 93 LYS A CA 1
ATOM 754 C C . LYS A 1 93 ? -17.759 9.733 27.759 1.00 96.38 93 LYS A C 1
ATOM 756 O O . LYS A 1 93 ? -18.022 10.677 28.498 1.00 96.38 93 LYS A O 1
ATOM 761 N N . LYS A 1 94 ? -17.107 8.643 28.192 1.00 95.00 94 LYS A N 1
ATOM 762 C CA . LYS A 1 94 ? -16.658 8.433 29.586 1.00 95.00 94 LYS A CA 1
ATOM 763 C C . LYS A 1 94 ? -15.473 9.322 29.988 1.00 95.00 94 LYS A C 1
ATOM 765 O O . LYS A 1 94 ? -15.212 9.499 31.175 1.00 95.00 94 LYS A O 1
ATOM 770 N N . TYR A 1 95 ? -14.761 9.877 29.009 1.00 94.88 95 TYR A N 1
ATOM 771 C CA . TYR A 1 95 ? -13.578 10.720 29.208 1.00 94.88 95 TYR A CA 1
ATOM 772 C C . TYR A 1 95 ? -13.869 12.208 28.975 1.00 94.88 95 TYR A C 1
ATOM 774 O O . TYR A 1 95 ? -12.948 13.023 28.943 1.00 94.88 95 TYR A O 1
ATOM 782 N N . ARG A 1 96 ? -15.147 12.585 28.833 1.00 91.06 96 ARG A N 1
ATOM 783 C CA . ARG A 1 96 ? -15.555 13.981 28.652 1.00 91.06 96 ARG A CA 1
ATOM 784 C C . ARG A 1 96 ? -15.133 14.839 29.855 1.00 91.06 96 ARG A C 1
ATOM 786 O O . ARG A 1 96 ? -15.100 14.357 30.983 1.00 91.06 96 ARG A O 1
ATOM 793 N N . ASN A 1 97 ? -14.840 16.116 29.600 1.00 89.94 97 ASN A N 1
ATOM 794 C CA . ASN A 1 97 ? -14.465 17.129 30.600 1.00 89.94 97 ASN A CA 1
ATOM 795 C C . ASN A 1 97 ? -13.148 16.859 31.354 1.00 89.94 97 ASN A C 1
ATOM 797 O O . ASN A 1 97 ? -12.926 17.425 32.418 1.00 89.94 97 ASN A O 1
ATOM 801 N N . ARG A 1 98 ? -12.246 16.037 30.805 1.00 90.44 98 ARG A N 1
ATOM 802 C CA . ARG A 1 98 ? -10.908 15.783 31.376 1.00 90.44 98 ARG A CA 1
ATOM 803 C C . ARG A 1 98 ? -9.811 16.694 30.806 1.00 90.44 98 ARG A C 1
ATOM 805 O O . ARG A 1 98 ? -8.652 16.303 30.757 1.00 90.44 98 ARG A O 1
ATOM 812 N N . GLY A 1 99 ? -10.183 17.884 30.336 1.00 88.62 99 GLY A N 1
ATOM 813 C CA . GLY A 1 99 ? -9.244 18.874 29.792 1.00 88.62 99 GLY A CA 1
ATOM 814 C C . GLY A 1 99 ? -8.879 18.713 28.311 1.00 88.62 99 GLY A C 1
ATOM 815 O O . GLY A 1 99 ? -8.171 19.566 27.792 1.00 88.62 99 GLY A O 1
ATOM 816 N N . LEU A 1 100 ? -9.385 17.685 27.615 1.00 92.81 100 LEU A N 1
ATOM 817 C CA . LEU A 1 100 ? -9.202 17.503 26.168 1.00 92.81 100 LEU A CA 1
ATOM 818 C C . LEU A 1 100 ? -10.539 17.679 25.413 1.00 92.81 100 LEU A C 1
ATOM 820 O O . LEU A 1 100 ? -11.570 17.193 25.903 1.00 92.81 100 LEU A O 1
ATOM 824 N N . PRO A 1 101 ? -10.562 18.344 24.238 1.00 95.62 101 PRO A N 1
ATOM 825 C CA . PRO A 1 101 ? -11.747 18.432 23.390 1.00 95.62 101 PRO A CA 1
ATOM 826 C C . PRO A 1 101 ? -12.323 17.055 23.041 1.00 95.62 101 PRO A C 1
ATOM 828 O O . PRO A 1 101 ? -11.605 16.086 22.809 1.00 95.62 101 PRO A O 1
ATOM 831 N N . PHE A 1 102 ? -13.653 16.959 22.968 1.00 94.81 102 PHE A N 1
ATOM 832 C CA . PHE A 1 102 ? -14.327 15.679 22.726 1.00 94.81 102 PHE A CA 1
ATOM 833 C C . PHE A 1 102 ? -13.957 15.049 21.374 1.00 94.81 102 PHE A C 1
ATOM 835 O O . PHE A 1 102 ? -13.831 13.830 21.282 1.00 94.81 102 PHE A O 1
ATOM 842 N N . LEU A 1 103 ? -13.757 15.876 20.342 1.00 95.62 103 LEU A N 1
ATOM 843 C CA . LEU A 1 103 ? -13.322 15.410 19.025 1.00 95.62 103 LEU A CA 1
ATOM 844 C C . LEU A 1 103 ? -11.923 14.793 19.082 1.00 95.62 103 LEU A C 1
ATOM 846 O O . LEU A 1 103 ? -11.719 13.742 18.486 1.00 95.62 103 LEU A O 1
ATOM 850 N N . ASP A 1 104 ? -11.009 15.364 19.861 1.00 95.88 104 ASP A N 1
ATOM 851 C CA . ASP A 1 104 ? -9.639 14.857 19.988 1.00 95.88 104 ASP A CA 1
ATOM 852 C C . ASP A 1 104 ? -9.614 13.500 20.703 1.00 95.88 104 ASP A C 1
ATOM 854 O O . ASP A 1 104 ? -8.937 12.576 20.259 1.00 95.88 104 ASP A O 1
ATOM 858 N N . ILE A 1 105 ? -10.440 13.322 21.744 1.00 95.88 105 ILE A N 1
ATOM 859 C CA . ILE A 1 105 ? -10.618 12.018 22.411 1.00 95.88 105 ILE A CA 1
ATOM 860 C C . ILE A 1 105 ? -11.121 10.963 21.412 1.00 95.88 105 ILE A C 1
ATOM 862 O O . ILE A 1 105 ? -10.669 9.816 21.432 1.00 95.88 105 ILE A O 1
ATOM 866 N N . ILE A 1 106 ? -12.053 11.335 20.528 1.00 96.19 106 ILE A N 1
ATOM 867 C CA . ILE A 1 106 ? -12.544 10.441 19.473 1.00 96.19 106 ILE A CA 1
ATOM 868 C C . ILE A 1 106 ? -11.430 10.120 18.473 1.00 96.19 106 ILE A C 1
ATOM 870 O O . ILE A 1 106 ? -11.298 8.960 18.093 1.00 96.19 106 ILE A O 1
ATOM 874 N N . GLN A 1 107 ? -10.621 11.098 18.055 1.00 96.38 107 GLN A N 1
ATOM 875 C CA . GLN A 1 107 ? -9.519 10.860 17.116 1.00 96.38 107 GLN A CA 1
ATOM 876 C C . GLN A 1 107 ? -8.456 9.921 17.696 1.00 96.38 107 GLN A C 1
ATOM 878 O O . GLN A 1 107 ? -8.022 8.986 17.017 1.00 96.38 107 GLN A O 1
ATOM 883 N N . GLU A 1 108 ? -8.088 10.101 18.964 1.00 95.62 108 GLU A N 1
ATOM 884 C CA . GLU A 1 108 ? -7.190 9.179 19.665 1.00 95.62 108 GLU A CA 1
ATOM 885 C C . GLU A 1 108 ? -7.800 7.777 19.773 1.00 95.62 108 GLU A C 1
ATOM 887 O O . GLU A 1 108 ? -7.148 6.776 19.461 1.00 95.62 108 GLU A O 1
ATOM 892 N N . GLY A 1 109 ? -9.088 7.687 20.119 1.00 96.44 109 GLY A N 1
ATOM 893 C CA . GLY A 1 109 ? -9.823 6.424 20.153 1.00 96.44 109 GLY A CA 1
ATOM 894 C C . GLY A 1 109 ? -9.880 5.721 18.791 1.00 96.44 109 GLY A C 1
ATOM 895 O O . GLY A 1 109 ? -9.645 4.516 18.713 1.00 96.44 109 GLY A O 1
ATOM 896 N N . ASN A 1 110 ? -10.113 6.466 17.708 1.00 96.81 110 ASN A N 1
ATOM 897 C CA . ASN A 1 110 ? -10.099 5.951 16.339 1.00 96.81 110 ASN A CA 1
ATOM 898 C C . ASN A 1 110 ? -8.697 5.474 15.948 1.00 96.81 110 ASN A C 1
ATOM 900 O O . ASN A 1 110 ? -8.547 4.418 15.341 1.00 96.81 110 ASN A O 1
ATOM 904 N N . THR A 1 111 ? -7.654 6.201 16.346 1.00 95.50 111 THR A N 1
ATOM 905 C CA . THR A 1 111 ? -6.265 5.785 16.127 1.00 95.50 111 THR A CA 1
ATOM 906 C C . THR A 1 111 ? -5.956 4.482 16.870 1.00 95.50 111 THR A C 1
ATOM 908 O O . THR A 1 111 ? -5.326 3.579 16.312 1.00 95.50 111 THR A O 1
ATOM 911 N N . GLY A 1 112 ? -6.435 4.345 18.109 1.00 95.69 112 GLY A N 1
ATOM 912 C CA . GLY A 1 112 ? -6.372 3.101 18.876 1.00 95.69 112 GLY A CA 1
ATOM 913 C C . GLY A 1 112 ? -7.109 1.949 18.191 1.00 95.69 112 GLY A C 1
ATOM 914 O O . GLY A 1 112 ? -6.543 0.865 18.052 1.00 95.69 112 GLY A O 1
ATOM 915 N N . LEU A 1 113 ? -8.321 2.202 17.690 1.00 96.38 113 LEU A N 1
ATOM 916 C CA . LEU A 1 113 ? -9.120 1.234 16.937 1.00 96.38 113 LEU A CA 1
ATOM 917 C C . LEU A 1 113 ? -8.384 0.749 15.682 1.00 96.38 113 LEU A C 1
ATOM 919 O O . LEU A 1 113 ? -8.271 -0.455 15.475 1.00 96.38 113 LEU A O 1
ATOM 923 N N . MET A 1 114 ? -7.820 1.660 14.885 1.00 93.88 114 MET A N 1
ATOM 924 C CA . MET A 1 114 ? -7.061 1.299 13.681 1.00 93.88 114 MET A CA 1
ATOM 925 C C . MET A 1 114 ? -5.863 0.398 14.014 1.00 93.88 114 MET A C 1
ATOM 927 O O . MET A 1 114 ? -5.618 -0.590 13.325 1.00 93.88 114 MET A O 1
ATOM 931 N N . ARG A 1 115 ? -5.147 0.684 15.112 1.00 93.44 115 ARG A N 1
ATOM 932 C CA . ARG A 1 115 ? -4.040 -0.165 15.590 1.00 93.44 115 ARG A CA 1
ATOM 933 C C . ARG A 1 115 ? -4.515 -1.532 16.091 1.00 93.44 115 ARG A C 1
ATOM 935 O O . ARG A 1 115 ? -3.759 -2.495 15.984 1.00 93.44 115 ARG A O 1
ATOM 942 N N . ALA A 1 116 ? -5.713 -1.615 16.669 1.00 94.50 116 ALA A N 1
ATOM 943 C CA . ALA A 1 116 ? -6.310 -2.878 17.098 1.00 94.50 116 ALA A CA 1
ATOM 944 C C . ALA A 1 116 ? -6.722 -3.730 15.889 1.00 94.50 116 ALA A C 1
ATOM 946 O O . ALA A 1 116 ? -6.383 -4.909 15.845 1.00 94.50 116 ALA A O 1
ATOM 947 N N . VAL A 1 117 ? -7.348 -3.120 14.876 1.00 94.25 117 VAL A N 1
ATOM 948 C CA . VAL A 1 117 ? -7.675 -3.769 13.594 1.00 94.25 117 VAL A CA 1
ATOM 949 C C . VAL A 1 117 ? -6.422 -4.303 12.900 1.00 94.25 117 VAL A C 1
ATOM 951 O O . VAL A 1 117 ? -6.422 -5.444 12.450 1.00 94.25 117 VAL A O 1
ATOM 954 N N . ASP A 1 118 ? -5.325 -3.537 12.879 1.00 91.00 118 ASP A N 1
ATOM 955 C CA . ASP A 1 118 ? -4.045 -3.970 12.292 1.00 91.00 118 ASP A CA 1
ATOM 956 C C . ASP A 1 118 ? -3.466 -5.247 12.931 1.00 91.00 118 ASP A C 1
ATOM 958 O O . ASP A 1 118 ? -2.670 -5.939 12.295 1.00 91.00 118 ASP A O 1
ATOM 962 N N . LYS A 1 119 ? -3.816 -5.534 14.190 1.00 92.00 119 LYS A N 1
ATOM 963 C CA . LYS A 1 119 ? -3.267 -6.643 14.989 1.00 92.00 119 LYS A CA 1
ATOM 964 C C . LYS A 1 119 ? -4.287 -7.745 15.278 1.00 92.00 119 LYS A C 1
ATOM 966 O O . LYS A 1 119 ? -3.968 -8.686 16.001 1.00 92.00 119 LYS A O 1
ATOM 971 N N . TYR A 1 120 ? -5.519 -7.603 14.801 1.00 93.56 120 TYR A N 1
ATOM 972 C CA . TYR A 1 120 ? -6.584 -8.530 15.142 1.00 93.56 120 TYR A CA 1
ATOM 973 C C . TYR A 1 120 ? -6.422 -9.857 14.396 1.00 93.56 120 TYR A C 1
ATOM 975 O O . TYR A 1 120 ? -6.260 -9.895 13.178 1.00 93.56 120 TYR A O 1
ATOM 983 N N . GLU A 1 121 ? -6.517 -10.959 15.137 1.00 92.56 121 GLU A N 1
ATOM 984 C CA . GLU A 1 121 ? -6.415 -12.317 14.610 1.00 92.56 121 GLU A CA 1
ATOM 985 C C . GLU A 1 121 ? -7.686 -13.099 14.952 1.00 92.56 121 GLU A C 1
ATOM 987 O O . GLU A 1 121 ? -7.805 -13.675 16.036 1.00 92.56 121 GLU A O 1
ATOM 992 N N . TYR A 1 122 ? -8.634 -13.160 14.010 1.00 89.75 122 TYR A N 1
ATOM 993 C CA . TYR A 1 122 ? -9.923 -13.838 14.220 1.00 89.75 122 TYR A CA 1
ATOM 994 C C . TYR A 1 122 ? -9.770 -15.317 14.620 1.00 89.75 122 TYR A C 1
ATOM 996 O O . TYR A 1 122 ? -10.578 -15.853 15.375 1.00 89.75 122 TYR A O 1
ATOM 1004 N N . ARG A 1 123 ? -8.700 -15.981 14.159 1.00 93.81 123 ARG A N 1
ATOM 1005 C CA . ARG A 1 123 ? -8.418 -17.401 14.439 1.00 93.81 123 ARG A CA 1
ATOM 1006 C C . ARG A 1 123 ? -8.141 -17.692 15.910 1.00 93.81 123 ARG A C 1
ATOM 1008 O O . ARG A 1 123 ? -8.250 -18.838 16.325 1.00 93.81 123 ARG A O 1
ATOM 1015 N N . ARG A 1 124 ? -7.811 -16.671 16.706 1.00 94.12 124 ARG A N 1
ATOM 1016 C CA . ARG A 1 124 ? -7.615 -16.821 18.153 1.00 94.12 124 ARG A CA 1
ATOM 1017 C C . ARG A 1 124 ? -8.934 -16.959 18.922 1.00 94.12 124 ARG A C 1
ATOM 1019 O O . ARG A 1 124 ? -8.894 -17.199 20.122 1.00 94.12 124 ARG A O 1
ATOM 1026 N N . GLY A 1 125 ? -10.087 -16.796 18.265 1.00 92.94 125 GLY A N 1
ATOM 1027 C CA . GLY A 1 125 ? -11.413 -16.997 18.863 1.00 92.94 125 GLY A CA 1
ATOM 1028 C C . GLY A 1 125 ? -11.897 -15.858 19.766 1.00 92.94 125 GLY A C 1
ATOM 1029 O O . GLY A 1 125 ? -13.003 -15.928 20.297 1.00 92.94 125 GLY A O 1
ATOM 1030 N N . TYR A 1 126 ? -11.109 -14.792 19.933 1.00 93.31 126 TYR A N 1
ATOM 1031 C CA . TYR A 1 126 ? -11.539 -13.612 20.677 1.00 93.31 126 TYR A CA 1
ATOM 1032 C C . TYR A 1 126 ? -12.455 -12.740 19.827 1.00 93.31 126 TYR A C 1
ATOM 1034 O O . TYR A 1 126 ? -12.153 -12.433 18.670 1.00 93.31 126 TYR A O 1
ATOM 1042 N N . LYS A 1 127 ? -13.558 -12.298 20.432 1.00 89.81 127 LYS A N 1
ATOM 1043 C CA . LYS A 1 127 ? -14.408 -11.268 19.844 1.00 89.81 127 LYS A CA 1
ATOM 1044 C C . LYS A 1 127 ? -13.596 -9.979 19.691 1.00 89.81 127 LYS A C 1
ATOM 1046 O O . LYS A 1 127 ? -12.820 -9.637 20.583 1.00 89.81 127 LYS A O 1
ATOM 1051 N N . PHE A 1 128 ? -13.786 -9.311 18.561 1.00 88.38 128 PHE A N 1
ATOM 1052 C CA . PHE A 1 128 ? -13.324 -7.943 18.375 1.00 88.38 128 PHE A CA 1
ATOM 1053 C C . PHE A 1 128 ? -14.034 -6.979 19.339 1.00 88.38 128 PHE A C 1
ATOM 1055 O O . PHE A 1 128 ? -15.265 -7.140 19.540 1.00 88.38 128 PHE A O 1
#

Secondary structure (DSSP, 8-state):
-HHHHHHHHHHHHHHHHHHHHHHHHHHH-GGGS-HHHHHHHHHHHHHHHHHHTS-HHHHHHHHHHHHHHHHHHHHHHHHHHHHTHHHHHHHHGGGTTSSS-HHHHHHHHHHHHHHHHTT--GGG----

Sequence (128 aa):
RIQPLMRKLEAIEKKIAGIERELARSEKHPDRYDPEDIEVRKEELAGLVELLGEKPQELRDRLQVIRTVFDEYEQGKRDLSGGNLRLVVSIAKKYRNRGLPFLDIIQEGNTGLMRAVDKYEYRRGYKF

Radi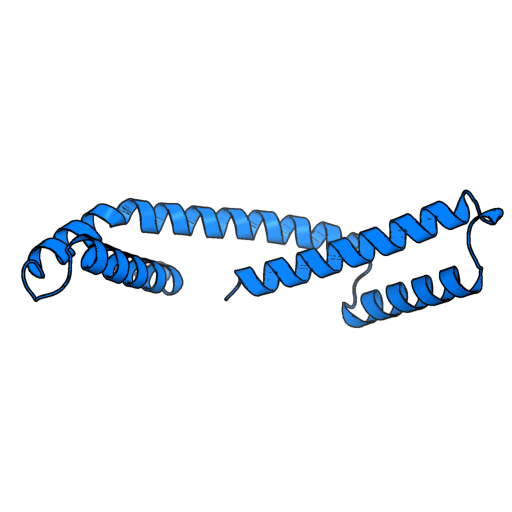us of gyration: 23.86 Å; chains: 1; bounding box: 44×36×67 Å

pLDDT: mean 92.23, std 3.63, range [65.38, 96.94]

Foldseek 3Di:
DVVVVLVVLVVLLVLLVVLVVVLVVCVVPVVVDDPVRNVVSVVVNVVSCVVVVHDSVVSVVVSVVVVVVVVVLVVVLCVQLVVCLVVLLVVLVVCPPVPDDSVVSSVVSSVVSSVCSVVDDVVVVDDD